Protein 3AKB (pdb70)

Sequence (166 aa):
EYERRIAARFTTFDQDGNGHIDRSDFSSGAAKAMLAEFGVAARSDRGQALYGGAEALWQGLAGIADRDGDQRITREEFVTGAVKRLRDKPDRFAEMARPFLHAALGVADTDGDGAVTVADTARALTAFGVPEDLARQAAAALDTDGDGKVGETEIVPAFARYFTVPA

InterPro domains:
  IPR002048 EF-hand domain [PF13833] (14-35)
  IPR002048 EF-hand domain [PS50222] (5-40)
  IPR002048 EF-hand domain [PS50222] (133-168)
  IPR002048 EF-hand domain [SM00054] (9-37)
  IPR002048 EF-hand domain [SM00054] (60-88)
  IPR002048 EF-hand domain [SM00054] (103-131)
  IPR002048 EF-hand domain [SM00054] (137-165)
  IPR011992 EF-hand domain pair [SSF47473] (2-167)
  IPR018247 EF-Hand 1, calcium-binding site [PS00018] (18-30)
  IPR018247 EF-Hand 1, calcium-binding site [PS00018] (69-81)
  IPR018247 EF-Hand 1, calcium-binding site [PS00018] (146-158)

Foldseek 3Di:
DLVVLLVVVVCLQQQVPPFKHALVSLVQLLVLLCVLLVNDCPDPLNVLLNVLSSLLLVLQCVFQVPVPPRIGGSCSCVVTVQVVLLVPLLVSLVSNLSNVQSSQCSQPNVRPSWHFLVSQLSSVVSSPDPNVVSSVVSCVLPVVPPRTHHSVSPSVVSSVSSNSDD

Nearest PDB structures (foldseek):
  3akb-assembly1_A  TM=1.006E+00  e=7.508E-26  Streptomyces coelicolor A3(2)
  3aka-assembly1_A  TM=1.005E+00  e=2.730E-23  Streptomyces coelicolor A3(2)
  7pjd-assembly6_F  TM=7.885E-01  e=2.203E-07  Bombyx mori
  7pjd-assembly3_C  TM=7.561E-01  e=1.632E-07  Bombyx mori
  2scp-assembly1_B  TM=7.792E-01  e=8.043E-06  Hediste diversicolor

Solvent-accessible surface area: 8817 Å² total; per-residue (Å²): 143,77,125,185,79,8,38,45,30,2,86,52,9,6,60,88,59,81,23,46,0,28,142,63,2,17,39,36,10,0,138,40,1,6,78,70,25,70,16,63,49,227,41,134,109,0,106,54,0,56,42,4,1,66,35,5,7,88,3,0,12,57,12,1,19,146,107,52,57,129,112,0,57,115,118,28,0,64,100,22,0,4,121,92,2,68,93,69,35,103,162,3,2,88,95,0,82,70,17,17,114,10,9,28,27,1,3,15,92,109,65,98,72,35,6,67,39,71,19,11,11,83,11,36,48,19,38,61,40,91,114,82,98,0,121,103,40,0,57,77,30,22,98,100,62,77,35,110,2,29,40,121,20,21,6,61,18,29,7,149,82,8,39,2,68,112

Radius of gyration: 15.24 Å; Cα contacts (8 Å, |Δi|>4): 229; chains: 1; bounding box: 33×45×36 Å

Structure (mmCIF, N/CA/C/O backbone):
data_3AKB
#
_entry.id   3AKB
#
_cell.length_a   33.144
_cell.length_b   51.137
_cell.length_c   87.260
_cell.angle_alpha   90.00
_cell.angle_beta   90.00
_cell.angle_gamma   90.00
#
_symmetry.space_group_name_H-M   'P 21 21 21'
#
loop_
_entity.id
_entity.type
_entity.pdbx_description
1 polymer 'Putative calcium binding protein'
2 non-polymer 'CALCIUM ION'
3 water water
#
loop_
_atom_site.group_PDB
_atom_site.id
_atom_site.type_symbol
_atom_site.label_atom_id
_atom_site.label_alt_id
_atom_site.label_comp_id
_atom_site.label_asym_id
_atom_site.label_entity_id
_atom_site.label_seq_id
_atom_site.pdbx_PDB_ins_code
_atom_site.Cartn_x
_atom_site.Cartn_y
_atom_site.Cartn_z
_atom_site.occupancy
_atom_site.B_iso_or_equiv
_atom_site.auth_seq_id
_atom_site.auth_comp_id
_atom_site.auth_asym_id
_atom_site.auth_atom_id
_atom_site.pdbx_PDB_model_num
ATOM 1 N N . GLU A 1 1 ? 27.702 0.065 -0.329 1.00 23.26 5 GLU A N 1
ATOM 2 C CA . GLU A 1 1 ? 27.183 -1.322 -0.130 1.00 22.44 5 GLU A CA 1
ATOM 3 C C . GLU A 1 1 ? 25.668 -1.367 -0.099 1.00 21.67 5 GLU A C 1
ATOM 4 O O . GLU A 1 1 ? 24.993 -0.840 0.804 1.00 20.40 5 GLU A O 1
ATOM 10 N N . TYR A 1 2 ? 25.153 -2.018 -1.124 1.00 20.59 6 TYR A N 1
ATOM 11 C CA . TYR A 1 2 ? 23.739 -2.208 -1.288 1.00 20.16 6 TYR A CA 1
ATOM 12 C C . TYR A 1 2 ? 23.196 -3.097 -0.178 1.00 20.62 6 TYR A C 1
ATOM 13 O O . TYR A 1 2 ? 22.156 -2.804 0.416 1.00 20.30 6 TYR A O 1
ATOM 22 N N . GLU A 1 3 ? 23.906 -4.183 0.099 1.00 20.56 7 GLU A N 1
ATOM 23 C CA . GLU A 1 3 ? 23.504 -5.103 1.149 1.00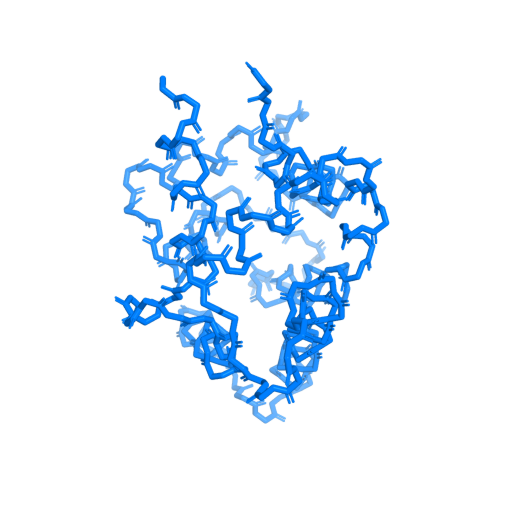 21.01 7 GLU A CA 1
ATOM 24 C C . GLU A 1 3 ? 23.477 -4.433 2.516 1.00 20.43 7 GLU A C 1
ATOM 25 O O . GLU A 1 3 ? 22.554 -4.662 3.291 1.00 19.80 7 GLU A O 1
ATOM 31 N N . ARG A 1 4 ? 24.451 -3.572 2.807 1.00 19.90 8 ARG A N 1
ATOM 32 C CA . ARG A 1 4 ? 24.451 -2.867 4.097 1.00 19.06 8 ARG A CA 1
ATOM 33 C C . ARG A 1 4 ? 23.314 -1.870 4.197 1.00 18.00 8 ARG A C 1
ATOM 34 O O . ARG A 1 4 ? 22.777 -1.664 5.296 1.00 17.49 8 ARG A O 1
ATOM 42 N N . ARG A 1 5 ? 22.967 -1.232 3.078 1.00 16.70 9 ARG A N 1
ATOM 43 C CA . ARG A 1 5 ? 21.776 -0.382 3.020 1.00 16.37 9 ARG A CA 1
ATOM 44 C C . ARG A 1 5 ? 20.549 -1.191 3.459 1.00 15.55 9 ARG A C 1
ATOM 45 O O . ARG A 1 5 ? 19.793 -0.744 4.310 1.00 14.41 9 ARG A O 1
ATOM 53 N N . ILE A 1 6 ? 20.364 -2.386 2.898 1.00 15.30 10 ILE A N 1
ATOM 54 C CA . ILE A 1 6 ? 19.243 -3.265 3.291 1.00 15.39 10 ILE A CA 1
ATOM 55 C C . ILE A 1 6 ? 19.259 -3.569 4.787 1.00 14.99 10 ILE A C 1
ATOM 56 O O . ILE A 1 6 ? 18.229 -3.433 5.478 1.00 14.21 10 ILE A O 1
ATOM 61 N N . ALA A 1 7 ? 20.421 -3.959 5.291 1.00 14.79 11 ALA A N 1
ATOM 62 C CA . ALA A 1 7 ? 20.587 -4.303 6.711 1.00 14.40 11 ALA A CA 1
ATOM 63 C C . ALA A 1 7 ? 20.194 -3.144 7.640 1.00 14.68 11 ALA A C 1
ATOM 64 O O . ALA A 1 7 ? 19.607 -3.363 8.709 1.00 15.34 11 ALA A O 1
ATOM 66 N N . ALA A 1 8 ? 20.512 -1.915 7.238 1.00 13.76 12 ALA A N 1
ATOM 67 C CA . ALA A 1 8 ? 20.131 -0.732 7.985 1.00 14.16 12 ALA A CA 1
ATOM 68 C C . ALA A 1 8 ? 18.608 -0.586 8.105 1.00 13.20 12 ALA A C 1
ATOM 69 O O . ALA A 1 8 ? 18.096 -0.224 9.167 1.00 13.27 12 ALA A O 1
ATOM 71 N N . ARG A 1 9 ? 17.888 -0.844 7.015 1.00 12.32 13 ARG A N 1
ATOM 72 C CA . ARG A 1 9 ? 16.429 -0.762 7.031 1.00 11.42 13 ARG A CA 1
ATOM 73 C C . ARG A 1 9 ? 15.841 -1.860 7.908 1.00 11.38 13 ARG A C 1
ATOM 74 O O . ARG A 1 9 ? 14.912 -1.617 8.679 1.00 11.40 13 ARG A O 1
ATOM 82 N N . PHE A 1 10 ? 16.396 -3.059 7.807 1.00 11.48 14 PHE A N 1
ATOM 83 C CA . PHE A 1 10 ? 15.969 -4.150 8.673 1.00 11.24 14 PHE A CA 1
ATOM 84 C C . PHE A 1 10 ? 16.145 -3.815 10.150 1.00 11.66 14 PHE A C 1
ATOM 85 O O . PHE A 1 10 ? 15.244 -4.060 10.955 1.00 12.04 14 PHE A O 1
ATOM 93 N N . THR A 1 11 ? 17.317 -3.304 10.508 1.00 12.05 15 THR A N 1
ATOM 94 C CA . THR A 1 11 ? 17.633 -2.922 11.878 1.00 12.88 15 THR A CA 1
ATOM 95 C C . THR A 1 11 ? 16.649 -1.884 12.429 1.00 12.37 15 THR A C 1
ATOM 96 O O . THR A 1 11 ? 16.280 -1.942 13.610 1.00 12.45 15 THR A O 1
ATOM 100 N N . THR A 1 12 ? 16.217 -0.949 11.585 1.00 11.99 16 THR A N 1
ATOM 101 C CA . THR A 1 12 ? 15.282 0.081 12.008 1.00 12.02 16 THR A CA 1
ATOM 102 C C . THR A 1 12 ? 13.978 -0.584 12.457 1.00 10.91 16 THR A C 1
ATOM 103 O O . THR A 1 12 ? 13.377 -0.174 13.451 1.00 11.97 16 THR A O 1
ATOM 107 N N . PHE A 1 13 ? 13.550 -1.633 11.764 1.00 10.86 17 PHE A N 1
ATOM 108 C CA . PHE A 1 13 ? 12.314 -2.335 12.148 1.00 9.09 17 PHE A CA 1
ATOM 109 C C . PHE A 1 13 ? 12.539 -3.310 13.313 1.00 8.64 17 PHE A C 1
ATOM 110 O O . PHE A 1 13 ? 11.675 -3.481 14.177 1.00 8.96 17 PHE A O 1
ATOM 118 N N . ASP A 1 14 ? 13.715 -3.939 13.318 1.00 9.24 18 ASP A N 1
ATOM 119 C CA . ASP A 1 14 ? 14.070 -4.919 14.357 1.00 9.28 18 ASP A CA 1
ATOM 120 C C . ASP A 1 14 ? 14.588 -4.189 15.583 1.00 10.22 18 ASP A C 1
ATOM 121 O O . ASP A 1 14 ? 15.765 -4.288 15.955 1.00 10.35 18 ASP A O 1
ATOM 126 N N . GLN A 1 15 ? 13.658 -3.499 16.248 1.00 9.50 19 GLN A N 1
ATOM 127 C CA . GLN A 1 15 ? 13.970 -2.621 17.361 1.00 11.53 19 GLN A CA 1
ATOM 128 C C . GLN A 1 15 ? 14.672 -3.310 18.522 1.00 11.81 19 GLN A C 1
ATOM 129 O O . GLN A 1 15 ? 15.538 -2.695 19.154 1.00 14.33 19 GLN A O 1
ATOM 135 N N . ASP A 1 16 ? 14.331 -4.581 18.797 1.00 11.83 20 ASP A N 1
ATOM 136 C CA . ASP A 1 16 ? 14.976 -5.305 19.897 1.00 11.39 20 ASP A CA 1
ATOM 137 C C . ASP A 1 16 ? 16.228 -6.098 19.478 1.00 12.37 20 ASP A C 1
ATOM 138 O O . ASP A 1 16 ? 16.903 -6.728 20.314 1.00 12.78 20 ASP A O 1
ATOM 143 N N . GLY A 1 17 ? 16.553 -6.033 18.196 1.00 12.25 21 GLY A N 1
ATOM 144 C CA . GLY A 1 17 ? 17.809 -6.568 17.669 1.00 12.29 21 GLY A CA 1
ATOM 145 C C . GLY A 1 17 ? 17.928 -8.070 17.567 1.00 13.20 21 GLY A C 1
ATOM 146 O O . GLY A 1 17 ? 19.033 -8.591 17.354 1.00 13.56 21 GLY A O 1
ATOM 147 N N . ASN A 1 18 ? 16.813 -8.787 17.713 1.00 12.48 22 ASN A N 1
ATOM 148 C CA . ASN A 1 18 ? 16.897 -10.243 17.839 1.00 12.67 22 ASN A CA 1
ATOM 149 C C . ASN A 1 18 ? 16.805 -11.020 16.505 1.00 12.82 22 ASN A C 1
ATOM 150 O O . ASN A 1 18 ? 16.701 -12.257 16.484 1.00 12.87 22 ASN A O 1
ATOM 155 N N . GLY A 1 19 ? 16.862 -10.293 15.393 1.00 11.85 23 GLY A N 1
ATOM 156 C CA . GLY A 1 19 ? 16.980 -10.911 14.065 1.00 11.21 23 GLY A CA 1
ATOM 157 C C . GLY A 1 19 ? 15.703 -11.216 13.322 1.00 10.80 23 GLY A C 1
ATOM 158 O O . GLY A 1 19 ? 15.719 -11.704 12.185 1.00 13.07 23 GLY A O 1
ATOM 159 N N . HIS A 1 20 ? 14.563 -10.933 13.959 1.00 10.55 24 HIS A N 1
ATOM 160 C CA . HIS A 1 20 ? 13.307 -11.028 13.252 1.00 10.42 24 HIS A CA 1
ATOM 161 C C . HIS A 1 20 ? 12.397 -9.921 13.738 1.00 10.12 24 HIS A C 1
ATOM 162 O O . HIS A 1 20 ? 12.534 -9.472 14.869 1.00 9.96 24 HIS A O 1
ATOM 169 N N . ILE A 1 21 ? 11.487 -9.490 12.876 1.00 9.80 25 ILE A N 1
ATOM 170 C CA . ILE A 1 21 ? 10.558 -8.405 13.202 1.00 10.32 25 ILE A CA 1
ATOM 171 C C . ILE A 1 21 ? 9.243 -9.023 13.685 1.00 10.30 25 ILE A C 1
ATOM 172 O O . ILE A 1 21 ? 8.669 -9.874 12.980 1.00 10.33 25 ILE A O 1
ATOM 177 N N . ASP A 1 22 ? 8.810 -8.599 14.880 1.00 10.24 26 ASP A N 1
ATOM 178 C CA . ASP A 1 22 ? 7.555 -9.004 15.549 1.00 9.97 26 ASP A CA 1
ATOM 179 C C . ASP A 1 22 ? 6.685 -7.778 15.787 1.00 9.96 26 ASP A C 1
ATOM 180 O O . ASP A 1 22 ? 7.167 -6.643 15.789 1.00 8.83 26 ASP A O 1
ATOM 185 N N . ARG A 1 23 ? 5.409 -8.019 16.098 1.00 9.03 27 ARG A N 1
ATOM 186 C CA . ARG A 1 23 ? 4.557 -6.920 16.538 1.00 9.86 27 ARG A CA 1
ATOM 187 C C . ARG A 1 23 ? 5.207 -6.238 17.740 1.00 9.33 27 ARG A C 1
ATOM 188 O O . ARG A 1 23 ? 5.112 -5.036 17.877 1.00 8.99 27 ARG A O 1
ATOM 196 N N . SER A 1 24 ? 5.874 -7.013 18.591 1.00 9.01 28 SER A N 1
ATOM 197 C CA . SER A 1 24 ? 6.465 -6.469 19.820 1.00 9.22 28 SER A CA 1
ATOM 198 C C . SER A 1 24 ? 7.592 -5.472 19.537 1.00 8.36 28 SER A C 1
ATOM 199 O O . SER A 1 24 ? 7.857 -4.577 20.347 1.00 8.75 28 SER A O 1
ATOM 202 N N . ASP A 1 25 ? 8.251 -5.581 18.389 1.00 7.91 29 ASP A N 1
ATOM 203 C CA . ASP A 1 25 ? 9.264 -4.571 18.032 1.00 8.67 29 ASP A CA 1
ATOM 204 C C . ASP A 1 25 ? 8.603 -3.211 17.904 1.00 9.29 29 ASP A C 1
ATOM 205 O O . ASP A 1 25 ? 9.144 -2.186 18.367 1.00 10.36 29 ASP A O 1
ATOM 210 N N . PHE A 1 26 ? 7.427 -3.211 17.274 1.00 9.80 30 PHE A N 1
ATOM 211 C CA . PHE A 1 26 ? 6.643 -1.982 17.029 1.00 10.63 30 PHE A CA 1
ATOM 212 C C . PHE A 1 26 ? 6.009 -1.439 18.306 1.00 11.25 30 PHE A C 1
ATOM 213 O O . PHE A 1 26 ? 6.074 -0.233 18.556 1.00 11.47 30 PHE A O 1
ATOM 221 N N . SER A 1 27 ? 5.398 -2.310 19.112 1.00 11.04 31 SER A N 1
ATOM 222 C CA A SER A 1 27 ? 4.833 -1.846 20.369 0.50 10.81 31 SER A CA 1
ATOM 223 C CA B SER A 1 27 ? 4.856 -1.927 20.420 0.50 10.88 31 SER A CA 1
ATOM 224 C C . SER A 1 27 ? 5.929 -1.356 21.309 1.00 10.38 31 SER A C 1
ATOM 225 O O . SER A 1 27 ? 5.700 -0.416 22.042 1.00 9.74 31 SER A O 1
ATOM 230 N N . GLY A 1 28 ? 7.110 -1.976 21.261 1.00 9.84 32 GLY A N 1
ATOM 231 C CA . GLY A 1 28 ? 8.230 -1.548 22.100 1.00 10.92 32 GLY A CA 1
ATOM 232 C C . GLY A 1 28 ? 8.719 -0.152 21.703 1.00 10.54 32 GLY A C 1
ATOM 233 O O . GLY A 1 28 ? 9.110 0.656 22.576 1.00 12.17 32 GLY A O 1
ATOM 234 N N . ALA A 1 29 ? 8.691 0.125 20.395 1.00 11.01 33 ALA A N 1
ATOM 235 C CA . ALA A 1 29 ? 9.036 1.432 19.845 1.00 10.67 33 ALA A CA 1
ATOM 236 C C . ALA A 1 29 ? 8.031 2.474 20.339 1.00 10.25 33 ALA A C 1
ATOM 237 O O . ALA A 1 29 ? 8.417 3.565 20.764 1.00 10.03 33 ALA A O 1
ATOM 239 N N . ALA A 1 30 ? 6.742 2.153 20.269 1.00 9.75 34 ALA A N 1
ATOM 240 C CA . ALA A 1 30 ? 5.725 3.048 20.759 1.00 9.47 34 ALA A CA 1
ATOM 241 C C . ALA A 1 30 ? 5.927 3.301 22.253 1.00 9.07 34 ALA A C 1
ATOM 242 O O . ALA A 1 30 ? 5.865 4.453 22.704 1.00 8.00 34 ALA A O 1
ATOM 244 N N . LYS A 1 31 ? 6.210 2.244 23.022 1.00 8.88 35 LYS A N 1
ATOM 245 C CA . LYS A 1 31 ? 6.416 2.387 24.469 1.00 10.22 35 LYS A CA 1
ATOM 246 C C . LYS A 1 31 ? 7.582 3.361 24.736 1.00 9.63 35 LYS A C 1
ATOM 247 O O . LYS A 1 31 ? 7.496 4.256 25.581 1.00 10.55 35 LYS A O 1
ATOM 253 N N . ALA A 1 32 ? 8.665 3.203 23.985 1.00 10.00 36 ALA A N 1
ATOM 254 C CA . ALA A 1 32 ? 9.872 3.992 24.250 1.00 9.38 36 ALA A CA 1
ATOM 255 C C . ALA A 1 32 ? 9.634 5.454 23.887 1.00 9.04 36 ALA A C 1
ATOM 256 O O . ALA A 1 32 ? 10.108 6.361 24.584 1.00 10.98 36 ALA A O 1
ATOM 258 N N . MET A 1 33 ? 8.882 5.699 22.816 1.00 8.38 37 MET A N 1
ATOM 259 C CA . MET A 1 33 ? 8.618 7.087 22.443 1.00 7.79 37 MET A CA 1
ATOM 260 C C . MET A 1 33 ? 7.708 7.763 23.472 1.00 8.69 37 MET A C 1
ATOM 261 O O . MET A 1 33 ? 7.922 8.914 23.834 1.00 9.62 37 MET A O 1
ATOM 266 N N . LEU A 1 34 ? 6.680 7.048 23.925 1.00 8.62 38 LEU A N 1
ATOM 267 C CA . LEU A 1 34 ? 5.816 7.580 24.968 1.00 8.97 38 LEU A CA 1
ATOM 268 C C . LEU A 1 34 ? 6.581 7.895 26.246 1.00 9.69 38 LEU A C 1
ATOM 269 O O . LEU A 1 34 ? 6.308 8.927 26.905 1.00 10.45 38 LEU A O 1
ATOM 274 N N . ALA A 1 35 ? 7.507 7.012 26.621 1.00 9.94 39 ALA A N 1
ATOM 275 C CA . ALA A 1 35 ? 8.330 7.233 27.800 1.00 10.91 39 ALA A CA 1
ATOM 276 C C . ALA A 1 35 ? 9.224 8.467 27.650 1.00 10.28 39 ALA A C 1
ATOM 277 O O . ALA A 1 35 ? 9.346 9.274 28.602 1.00 11.58 39 ALA A O 1
ATOM 279 N N . GLU A 1 36 ? 9.795 8.655 26.453 1.00 10.54 40 GLU A N 1
ATOM 280 C CA . GLU A 1 36 ? 10.665 9.802 26.184 1.00 10.26 40 GLU A CA 1
ATOM 281 C C . GLU A 1 36 ? 9.928 11.134 26.400 1.00 10.44 40 GLU A C 1
ATOM 282 O O . GLU A 1 36 ? 10.513 12.101 26.935 1.00 11.15 40 GLU A O 1
ATOM 288 N N . PHE A 1 37 ? 8.674 11.188 25.960 1.00 9.72 41 PHE A N 1
ATOM 289 C CA . PHE A 1 37 ? 7.857 12.405 26.045 1.00 9.27 41 PHE A CA 1
ATOM 290 C C . PHE A 1 37 ? 6.938 12.470 27.277 1.00 9.98 41 PHE A C 1
ATOM 291 O O . PHE A 1 37 ? 6.220 13.448 27.463 1.00 11.46 41 PHE A O 1
ATOM 299 N N . GLY A 1 38 ? 6.961 11.437 28.109 1.00 9.73 42 GLY A N 1
ATOM 300 C CA . GLY A 1 38 ? 6.108 11.443 29.309 1.00 10.21 42 GLY A CA 1
ATOM 301 C C . GLY A 1 38 ? 4.625 11.437 29.017 1.00 10.98 42 GLY A C 1
ATOM 302 O O . GLY A 1 38 ? 3.809 11.993 29.801 1.00 12.35 42 GLY A O 1
ATOM 303 N N . VAL A 1 39 ? 4.266 10.788 27.917 1.00 9.80 43 VAL A N 1
ATOM 304 C CA . VAL A 1 39 ? 2.872 10.655 27.494 1.00 9.65 43 VAL A CA 1
ATOM 305 C C . VAL A 1 39 ? 2.368 9.280 27.926 1.00 9.78 43 VAL A C 1
ATOM 306 O O . VAL A 1 39 ? 3.003 8.267 27.640 1.00 10.64 43 VAL A O 1
ATOM 310 N N . ALA A 1 40 ? 1.258 9.259 28.658 1.00 9.64 44 ALA A N 1
ATOM 311 C CA . ALA A 1 40 ? 0.739 8.002 29.216 1.00 9.37 44 ALA A CA 1
ATOM 312 C C . ALA A 1 40 ? 0.197 7.057 28.159 1.00 9.11 44 ALA A C 1
ATOM 313 O O . ALA A 1 40 ? -0.477 7.472 27.214 1.00 9.77 44 ALA A O 1
ATOM 315 N N . ALA A 1 41 ? 0.455 5.765 28.355 1.00 10.10 45 ALA A N 1
ATOM 316 C CA . ALA A 1 41 ? -0.049 4.762 27.446 1.00 9.52 45 ALA A CA 1
ATOM 317 C C . ALA A 1 41 ? -1.568 4.836 27.289 1.00 8.97 45 ALA A C 1
ATOM 318 O O . ALA A 1 41 ? -2.067 4.656 26.200 1.00 10.52 45 ALA A O 1
ATOM 320 N N . ARG A 1 42 ? -2.267 5.100 28.403 1.00 9.25 46 ARG A N 1
ATOM 321 C CA . ARG A 1 42 ? -3.716 5.087 28.439 1.00 9.97 46 ARG A CA 1
ATOM 322 C C . ARG A 1 42 ? -4.356 6.379 27.947 1.00 10.62 46 ARG A C 1
ATOM 323 O O . ARG A 1 42 ? -5.569 6.411 27.779 1.00 11.89 46 ARG A O 1
ATOM 331 N N . SER A 1 43 ? -3.544 7.409 27.688 1.00 10.08 47 SER A N 1
ATOM 332 C CA . SER A 1 43 ? -4.056 8.697 27.189 1.00 10.03 47 SER A CA 1
ATOM 333 C C . SER A 1 43 ? -4.557 8.581 25.750 1.00 9.95 47 SER A C 1
ATOM 334 O O . SER A 1 43 ? -4.281 7.617 25.039 1.00 9.66 47 SER A O 1
ATOM 337 N N . ASP A 1 44 ? -5.299 9.574 25.283 1.00 9.62 48 ASP A N 1
ATOM 338 C CA . ASP A 1 44 ? -5.734 9.556 23.891 1.00 10.57 48 ASP A CA 1
ATOM 339 C C . ASP A 1 44 ? -4.540 9.429 22.942 1.00 9.45 48 ASP A C 1
ATOM 340 O O . ASP A 1 44 ? -4.557 8.619 22.015 1.00 9.14 48 ASP A O 1
ATOM 345 N N . ARG A 1 45 ? -3.496 10.229 23.180 1.00 9.83 49 ARG A N 1
ATOM 346 C CA . ARG A 1 45 ? -2.338 10.203 22.261 1.00 8.59 49 ARG A CA 1
ATOM 347 C C . ARG A 1 45 ? -1.573 8.895 22.361 1.00 8.44 49 ARG A C 1
ATOM 348 O O . ARG A 1 45 ? -1.024 8.409 21.361 1.00 7.29 49 ARG A O 1
ATOM 356 N N . GLY A 1 46 ? -1.534 8.313 23.563 1.00 7.23 50 GLY A N 1
ATOM 357 C CA . GLY A 1 46 ? -0.852 7.011 23.768 1.00 7.01 50 GLY A CA 1
ATOM 358 C C . GLY A 1 46 ? -1.572 5.904 23.018 1.00 8.30 50 GLY A C 1
ATOM 359 O O . GLY A 1 46 ? -0.954 5.112 22.283 1.00 8.12 50 GLY A O 1
ATOM 360 N N . GLN A 1 47 ? -2.890 5.874 23.151 1.00 8.28 51 GLN A N 1
ATOM 361 C CA . GLN A 1 47 ? -3.692 4.878 22.436 1.00 8.34 51 GLN A CA 1
ATOM 362 C C . GLN A 1 47 ? -3.565 5.036 20.927 1.00 8.19 51 GLN A C 1
ATOM 363 O O . GLN A 1 47 ? -3.483 4.027 20.201 1.00 9.06 51 GLN A O 1
ATOM 369 N N . ALA A 1 48 ? -3.500 6.289 20.444 1.00 7.04 52 ALA A N 1
ATOM 370 C CA . ALA A 1 48 ? -3.375 6.510 19.012 1.00 7.37 52 ALA A CA 1
ATOM 371 C C . ALA A 1 48 ? -2.006 6.044 18.523 1.00 7.16 52 ALA A C 1
ATOM 372 O O . ALA A 1 48 ? -1.909 5.551 17.412 1.00 7.70 52 ALA A O 1
ATOM 374 N N . LEU A 1 49 ? -0.957 6.205 19.335 1.00 6.62 53 LEU A N 1
ATOM 375 C CA . LEU A 1 49 ? 0.368 5.745 18.924 1.00 7.73 53 LEU A CA 1
ATOM 376 C C . LEU A 1 49 ? 0.453 4.220 18.841 1.00 7.43 53 LEU A C 1
ATOM 377 O O . LEU A 1 49 ? 0.957 3.682 17.865 1.00 7.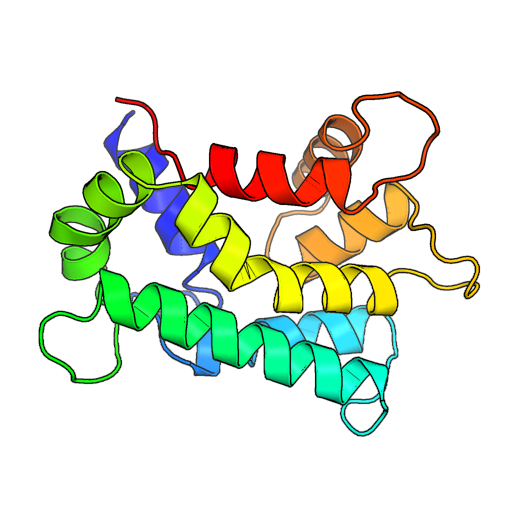03 53 LEU A O 1
ATOM 382 N N . TYR A 1 50 ? -0.062 3.527 19.849 1.00 7.37 54 TYR A N 1
ATOM 383 C CA . TYR A 1 50 ? -0.094 2.053 19.778 1.00 7.28 54 TYR A CA 1
ATOM 384 C C . TYR A 1 50 ? -0.931 1.584 18.609 1.00 8.07 54 TYR A C 1
ATOM 385 O O . TYR A 1 50 ? -0.531 0.663 17.905 1.00 8.76 54 TYR A O 1
ATOM 394 N N . GLY A 1 51 ? -2.090 2.192 18.387 1.00 8.38 55 GLY A N 1
ATOM 395 C CA . GLY A 1 51 ? -2.918 1.813 17.248 1.00 8.50 55 GLY A CA 1
ATOM 396 C C . GLY A 1 51 ? -2.192 1.993 15.923 1.00 8.66 55 GLY A C 1
ATOM 397 O O . GLY A 1 51 ? -2.247 1.126 15.033 1.00 10.19 55 GLY A O 1
ATOM 398 N N . GLY A 1 52 ? -1.506 3.122 15.775 1.00 8.16 56 GLY A N 1
ATOM 399 C CA . GLY A 1 52 ? -0.776 3.358 14.527 1.00 7.88 56 GLY A CA 1
ATOM 400 C C . GLY A 1 52 ? 0.386 2.405 14.344 1.00 8.04 56 GLY A C 1
ATOM 401 O O . GLY A 1 52 ? 0.650 1.944 13.240 1.00 7.75 56 GLY A O 1
ATOM 402 N N . ALA A 1 53 ? 1.071 2.088 15.445 1.00 8.14 57 ALA A N 1
ATOM 403 C CA . ALA A 1 53 ? 2.200 1.166 15.392 1.00 7.17 57 ALA A CA 1
ATOM 404 C C . ALA A 1 53 ? 1.723 -0.223 14.997 1.00 7.53 57 ALA A C 1
ATOM 405 O O . ALA A 1 53 ? 2.376 -0.890 14.187 1.00 7.92 57 ALA A O 1
ATOM 407 N N . GLU A 1 54 ? 0.571 -0.641 15.527 1.00 8.12 58 GLU A N 1
ATOM 408 C CA . GLU A 1 54 ? 0.013 -1.963 15.168 1.00 9.02 58 GLU A CA 1
ATOM 409 C C . GLU A 1 54 ? -0.353 -2.006 13.676 1.00 8.95 58 GLU A C 1
ATOM 410 O O . GLU A 1 54 ? -0.124 -3.029 12.987 1.00 8.71 58 GLU A O 1
ATOM 416 N N . ALA A 1 55 ? -0.928 -0.910 13.184 1.00 8.03 59 ALA A N 1
ATOM 417 C CA . ALA A 1 55 ? -1.303 -0.845 11.775 1.00 7.79 59 ALA A CA 1
ATOM 418 C C . ALA A 1 55 ? -0.067 -0.909 10.867 1.00 8.96 59 ALA A C 1
ATOM 419 O O . ALA A 1 55 ? -0.111 -1.526 9.804 1.00 10.74 59 ALA A O 1
ATOM 421 N N . LEU A 1 56 ? 1.023 -0.286 11.298 1.00 9.15 60 LEU A N 1
ATOM 422 C CA . LEU A 1 56 ? 2.254 -0.325 10.501 1.00 8.93 60 LEU A CA 1
ATOM 423 C C . LEU A 1 56 ? 2.811 -1.744 10.489 1.00 8.95 60 LEU A C 1
ATOM 424 O O . LEU A 1 56 ? 3.260 -2.211 9.451 1.00 9.61 60 LEU A O 1
ATOM 429 N N . TRP A 1 57 ? 2.817 -2.404 11.647 1.00 8.12 61 TRP A N 1
ATOM 430 C CA . TRP A 1 57 ? 3.187 -3.795 11.705 1.00 8.59 61 TRP A CA 1
ATOM 431 C C . TRP A 1 57 ? 2.380 -4.621 10.702 1.00 8.96 61 TRP A C 1
ATOM 432 O O . TRP A 1 57 ? 2.965 -5.403 9.955 1.00 8.74 61 TRP A O 1
ATOM 443 N N . GLN A 1 58 ? 1.055 -4.465 10.696 1.00 9.81 62 GLN A N 1
ATOM 444 C CA . GLN A 1 58 ? 0.227 -5.246 9.759 1.00 10.56 62 GLN A CA 1
ATOM 445 C C . GLN A 1 58 ? 0.583 -4.921 8.320 1.00 11.47 62 GLN A C 1
ATOM 446 O O . GLN A 1 58 ? 0.577 -5.810 7.470 1.00 12.14 62 GLN A O 1
ATOM 452 N N . GLY A 1 59 ? 0.921 -3.666 8.055 1.00 10.98 63 GLY A N 1
ATOM 453 C CA . GLY A 1 59 ? 1.315 -3.277 6.694 1.00 12.47 63 GLY A CA 1
ATOM 454 C C . GLY A 1 59 ? 2.598 -3.974 6.291 1.00 12.61 63 GLY A C 1
ATOM 455 O O . GLY A 1 59 ? 2.734 -4.455 5.164 1.00 14.51 63 GLY A O 1
ATOM 456 N N . LEU A 1 60 ? 3.562 -4.026 7.206 1.00 12.17 64 LEU A N 1
ATOM 457 C CA . LEU A 1 60 ? 4.825 -4.670 6.863 1.00 12.30 64 LEU A CA 1
ATOM 458 C C . LEU A 1 60 ? 4.674 -6.181 6.762 1.00 12.06 64 LEU A C 1
ATOM 459 O O . LEU A 1 60 ? 5.207 -6.804 5.825 1.00 12.35 64 LEU A O 1
ATOM 464 N N . ALA A 1 61 ? 3.980 -6.770 7.733 1.00 11.82 65 ALA A N 1
ATOM 465 C CA . ALA A 1 61 ? 3.724 -8.208 7.730 1.00 11.90 65 ALA A CA 1
ATOM 466 C C . ALA A 1 61 ? 3.004 -8.615 6.440 1.00 13.17 65 ALA A C 1
ATOM 467 O O . ALA A 1 61 ? 3.321 -9.666 5.863 1.00 13.41 65 ALA A O 1
ATOM 469 N N . GLY A 1 62 ? 2.060 -7.785 5.977 1.00 14.12 66 GLY A N 1
ATOM 470 C CA . GLY A 1 62 ? 1.314 -8.077 4.731 1.00 15.51 66 GLY A CA 1
ATOM 471 C C . GLY A 1 62 ? 2.219 -8.196 3.516 1.00 16.48 66 GLY A C 1
ATOM 472 O O . GLY A 1 62 ? 1.976 -9.022 2.606 1.00 18.23 66 GLY A O 1
ATOM 473 N N . ILE A 1 63 ? 3.274 -7.392 3.496 1.00 16.22 67 ILE A N 1
ATOM 474 C CA . ILE A 1 63 ? 4.257 -7.401 2.411 1.00 16.47 67 ILE A CA 1
ATOM 475 C C . ILE A 1 63 ? 5.290 -8.524 2.557 1.00 16.15 67 ILE A C 1
ATOM 476 O O . ILE A 1 63 ? 5.625 -9.185 1.570 1.00 17.46 67 ILE A O 1
ATOM 481 N N . ALA A 1 64 ? 5.767 -8.748 3.780 1.00 14.67 68 ALA A N 1
ATOM 482 C CA . ALA A 1 64 ? 7.006 -9.510 4.033 1.00 14.80 68 ALA A CA 1
ATOM 483 C C . ALA A 1 64 ? 6.856 -10.869 4.714 1.00 14.35 68 ALA A C 1
ATOM 484 O O . ALA A 1 64 ? 7.730 -11.737 4.552 1.00 14.53 68 ALA A O 1
ATOM 486 N N . ASP A 1 65 ? 5.778 -11.062 5.466 1.00 14.00 69 ASP A N 1
ATOM 487 C CA . ASP A 1 65 ? 5.616 -12.289 6.246 1.00 14.33 69 ASP A CA 1
ATOM 488 C C . ASP A 1 65 ? 4.983 -13.362 5.377 1.00 16.05 69 ASP A C 1
ATOM 489 O O . ASP A 1 65 ? 3.792 -13.633 5.488 1.00 17.78 69 ASP A O 1
ATOM 494 N N . ARG A 1 66 ? 5.794 -14.000 4.546 1.00 17.16 70 ARG A N 1
ATOM 495 C CA . ARG A 1 66 ? 5.240 -14.880 3.516 1.00 19.15 70 ARG A CA 1
ATOM 496 C C . ARG A 1 66 ? 4.841 -16.288 3.993 1.00 19.41 70 ARG A C 1
ATOM 497 O O . ARG A 1 66 ? 4.054 -16.956 3.316 1.00 21.59 70 ARG A O 1
ATOM 505 N N . ASP A 1 67 ? 5.325 -16.711 5.163 1.00 18.85 71 ASP A N 1
ATOM 506 C CA . ASP A 1 67 ? 4.922 -17.999 5.736 1.00 18.13 71 ASP A CA 1
ATOM 507 C C . ASP A 1 67 ? 3.885 -17.873 6.868 1.00 18.18 71 ASP A C 1
ATOM 508 O O . ASP A 1 67 ? 3.499 -18.879 7.479 1.00 18.86 71 ASP A O 1
ATOM 513 N N . GLY A 1 68 ? 3.439 -16.644 7.119 1.00 17.14 72 GLY A N 1
ATOM 514 C CA . GLY A 1 68 ? 2.281 -16.387 7.992 1.00 16.36 72 GLY A CA 1
ATOM 515 C C . GLY A 1 68 ? 2.467 -16.586 9.487 1.00 15.93 72 GLY A C 1
ATOM 516 O O . GLY A 1 68 ? 1.492 -16.540 10.241 1.00 17.09 72 GLY A O 1
ATOM 517 N N . ASP A 1 69 ? 3.703 -16.788 9.931 1.00 14.44 73 ASP A N 1
ATOM 518 C CA . ASP A 1 69 ? 3.973 -17.077 11.327 1.00 13.69 73 ASP A CA 1
ATOM 519 C C . ASP A 1 69 ? 4.103 -15.813 12.174 1.00 12.94 73 ASP A C 1
ATOM 520 O O . ASP A 1 69 ? 4.407 -15.902 13.355 1.00 12.10 73 ASP A O 1
ATOM 525 N N . GLN A 1 70 ? 3.874 -14.643 11.563 1.00 12.01 74 GLN A N 1
ATOM 526 C CA . GLN A 1 70 ? 3.868 -13.363 12.299 1.00 11.18 74 GLN A CA 1
ATOM 527 C C . GLN A 1 70 ? 5.224 -13.017 12.942 1.00 11.49 74 GLN A C 1
ATOM 528 O O . GLN A 1 70 ? 5.310 -12.376 13.999 1.00 12.19 74 GLN A O 1
ATOM 534 N N . ARG A 1 71 ? 6.282 -13.498 12.286 1.00 11.19 75 ARG A N 1
ATOM 535 C CA . ARG A 1 71 ? 7.669 -13.089 12.486 1.00 13.02 75 ARG A CA 1
ATOM 536 C C . ARG A 1 71 ? 8.180 -12.810 11.072 1.00 12.48 75 ARG A C 1
ATOM 537 O O . ARG A 1 71 ? 7.906 -13.586 10.126 1.00 13.23 75 ARG A O 1
ATOM 545 N N . ILE A 1 72 ? 8.879 -11.697 10.893 1.00 11.64 76 ILE A N 1
ATOM 546 C CA . ILE A 1 72 ? 9.517 -11.428 9.602 1.00 12.25 76 ILE A CA 1
ATOM 547 C C . ILE A 1 72 ? 11.011 -11.639 9.777 1.00 11.01 76 ILE A C 1
ATOM 548 O O . ILE A 1 72 ? 11.674 -10.880 10.485 1.00 10.95 76 ILE A O 1
ATOM 553 N N . THR A 1 73 ? 11.540 -12.695 9.160 1.00 12.47 77 THR A N 1
ATOM 554 C CA . THR A 1 73 ? 12.962 -12.989 9.250 1.00 12.88 77 THR A CA 1
ATOM 555 C C . THR A 1 73 ? 13.788 -12.041 8.380 1.00 13.19 77 THR A C 1
ATOM 556 O O . THR A 1 73 ? 13.247 -11.396 7.468 1.00 12.59 77 THR A O 1
ATOM 560 N N . ARG A 1 74 ? 15.086 -11.959 8.690 1.00 15.16 78 ARG A N 1
ATOM 561 C CA . ARG A 1 74 ? 16.043 -11.282 7.825 1.00 16.89 78 ARG A CA 1
ATOM 562 C C . ARG A 1 74 ? 15.870 -11.739 6.379 1.00 17.70 78 ARG A C 1
ATOM 563 O O . ARG A 1 74 ? 15.761 -10.911 5.472 1.00 18.57 78 ARG A O 1
ATOM 571 N N . GLU A 1 75 ? 15.796 -13.056 6.167 1.00 18.29 79 GLU A N 1
ATOM 572 C CA . GLU A 1 75 ? 15.637 -13.618 4.823 1.00 19.15 79 GLU A CA 1
ATOM 573 C C . GLU A 1 75 ? 14.364 -13.145 4.121 1.00 18.69 79 GLU A C 1
ATOM 574 O O . GLU A 1 75 ? 14.410 -12.739 2.952 1.00 19.30 79 GLU A O 1
ATOM 580 N N . GLU A 1 76 ? 13.234 -13.172 4.833 1.00 18.03 80 GLU A N 1
ATOM 581 C CA . GLU A 1 76 ? 11.964 -12.669 4.312 1.00 17.42 80 GLU A CA 1
ATOM 582 C C . GLU A 1 76 ? 12.038 -11.189 3.914 1.00 17.84 80 GLU A C 1
ATOM 583 O O . GLU A 1 76 ? 11.459 -10.761 2.896 1.00 17.97 80 GLU A O 1
ATOM 589 N N . PHE A 1 77 ? 12.738 -10.414 4.728 1.00 18.11 81 PHE A N 1
ATOM 590 C CA . PHE A 1 77 ? 12.893 -8.991 4.453 1.00 18.64 81 PHE A CA 1
ATOM 591 C C . PHE A 1 77 ? 13.791 -8.745 3.246 1.00 19.91 81 PHE A C 1
ATOM 592 O O . PHE A 1 77 ? 13.423 -7.978 2.372 1.00 19.28 81 PHE A O 1
ATOM 600 N N . VAL A 1 78 ? 14.952 -9.403 3.212 1.00 20.88 82 VAL A N 1
ATOM 601 C CA . VAL A 1 78 ? 15.942 -9.228 2.137 1.00 22.84 82 VAL A CA 1
ATOM 602 C C . VAL A 1 78 ? 15.389 -9.758 0.812 1.00 23.52 82 VAL A C 1
ATOM 603 O O . VAL A 1 78 ? 15.349 -9.020 -0.175 1.00 24.75 82 VAL A O 1
ATOM 607 N N . THR A 1 79 ? 14.938 -11.016 0.799 1.00 24.27 83 THR A N 1
ATOM 608 C CA . THR A 1 79 ? 14.476 -11.688 -0.445 1.00 24.85 83 THR A CA 1
ATOM 609 C C . THR A 1 79 ? 13.085 -11.249 -0.937 1.00 24.98 83 THR A C 1
ATOM 610 O O . THR A 1 79 ? 12.748 -11.423 -2.116 1.00 26.51 83 THR A O 1
ATOM 614 N N . GLY A 1 80 ? 12.278 -10.692 -0.041 1.00 24.95 84 GLY A N 1
ATOM 615 C CA . GLY A 1 80 ? 10.899 -10.334 -0.372 1.00 24.12 84 GLY A CA 1
ATOM 616 C C . GLY A 1 80 ? 10.609 -8.848 -0.266 1.00 23.71 84 GLY A C 1
ATOM 617 O O . GLY A 1 80 ? 10.296 -8.196 -1.272 1.00 24.29 84 GLY A O 1
ATOM 6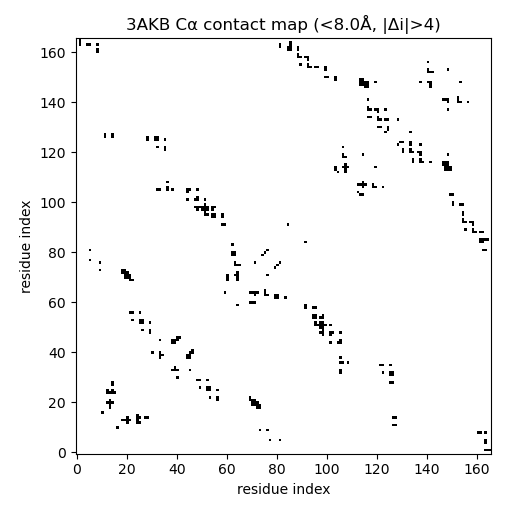18 N N . ALA A 1 81 ? 10.751 -8.314 0.949 1.00 22.34 85 ALA A N 1
ATOM 619 C CA . ALA A 1 81 ? 10.273 -6.975 1.282 1.00 20.93 85 ALA A CA 1
ATOM 620 C C . ALA A 1 81 ? 10.974 -5.838 0.541 1.00 19.88 85 ALA A C 1
ATOM 621 O O . ALA A 1 81 ? 10.327 -4.874 0.160 1.00 19.66 85 ALA A O 1
ATOM 623 N N . VAL A 1 82 ? 12.284 -5.947 0.360 1.00 18.90 86 VAL A N 1
ATOM 624 C CA . VAL A 1 82 ? 13.066 -4.862 -0.251 1.00 18.72 86 VAL A CA 1
ATOM 625 C C . VAL A 1 82 ? 12.528 -4.422 -1.615 1.00 19.15 86 VAL A C 1
ATOM 626 O O . VAL A 1 82 ? 12.292 -3.226 -1.820 1.00 17.36 86 VAL A O 1
ATOM 630 N N . LYS A 1 83 ? 12.356 -5.374 -2.537 1.00 20.06 87 LYS A N 1
ATOM 631 C CA . LYS A 1 83 ? 11.833 -5.059 -3.871 1.00 22.58 87 LYS A CA 1
ATOM 632 C C . LYS A 1 83 ? 10.428 -4.481 -3.790 1.00 22.46 87 LYS A C 1
ATOM 633 O O . LYS A 1 83 ? 10.140 -3.448 -4.392 1.00 22.75 87 LYS A O 1
ATOM 639 N N . ARG A 1 84 ? 9.559 -5.152 -3.039 1.00 23.42 88 ARG A N 1
ATOM 640 C CA . ARG A 1 84 ? 8.183 -4.698 -2.889 1.00 23.92 88 ARG A CA 1
ATOM 641 C C . ARG A 1 84 ? 8.119 -3.278 -2.309 1.00 23.66 88 ARG A C 1
ATOM 642 O O . ARG A 1 84 ? 7.335 -2.451 -2.771 1.00 23.80 88 ARG A O 1
ATOM 650 N N . LEU A 1 85 ? 8.952 -2.982 -1.311 1.00 23.55 89 LEU A N 1
ATOM 651 C CA . LEU A 1 85 ? 9.002 -1.628 -0.752 1.00 23.47 89 LEU A CA 1
ATOM 652 C C . LEU A 1 85 ? 9.489 -0.616 -1.781 1.00 23.92 89 LEU A C 1
ATOM 653 O O . LEU A 1 85 ? 8.918 0.474 -1.895 1.00 24.37 89 LEU A O 1
ATOM 658 N N . ARG A 1 86 ? 10.536 -0.987 -2.527 1.00 24.07 90 ARG A N 1
ATOM 659 C CA . ARG A 1 86 ? 11.100 -0.129 -3.569 1.00 24.22 90 ARG A CA 1
ATOM 660 C C . ARG A 1 86 ? 10.087 0.128 -4.685 1.00 24.13 90 ARG A C 1
ATOM 661 O O . ARG A 1 86 ? 10.010 1.244 -5.203 1.00 24.76 90 ARG A O 1
ATOM 669 N N . ASP A 1 87 ? 9.307 -0.893 -5.029 1.00 24.10 91 ASP A N 1
ATOM 670 C CA . ASP A 1 87 ? 8.308 -0.783 -6.099 1.00 24.26 91 ASP A CA 1
ATOM 671 C C . ASP A 1 87 ? 7.079 0.053 -5.725 1.00 24.07 91 ASP A C 1
ATOM 672 O O . ASP A 1 87 ? 6.582 0.814 -6.556 1.00 24.77 91 ASP A O 1
ATOM 677 N N . LYS A 1 88 ? 6.600 -0.077 -4.483 1.00 23.27 92 LYS A N 1
ATOM 678 C CA . LYS A 1 88 ? 5.434 0.693 -4.012 1.00 22.91 92 LYS A CA 1
ATOM 679 C C . LYS A 1 88 ? 5.678 1.464 -2.678 1.00 21.34 92 LYS A C 1
ATOM 680 O O . LYS A 1 88 ? 4.962 1.243 -1.690 1.00 20.93 92 LYS A O 1
ATOM 686 N N . PRO A 1 89 ? 6.663 2.391 -2.666 1.00 19.99 93 PRO A N 1
ATOM 687 C CA . PRO A 1 89 ? 7.058 3.131 -1.450 1.00 19.74 93 PRO A CA 1
ATOM 688 C C . PRO A 1 89 ? 5.985 4.063 -0.882 1.00 19.33 93 PRO A C 1
ATOM 689 O O . PRO A 1 89 ? 5.816 4.131 0.355 1.00 18.19 93 PRO A O 1
ATOM 693 N N . ASP A 1 90 ? 5.271 4.777 -1.755 1.00 18.06 94 ASP A N 1
ATOM 694 C CA . ASP A 1 90 ? 4.213 5.697 -1.320 1.00 17.42 94 ASP A CA 1
ATOM 695 C C . ASP A 1 90 ? 3.058 4.950 -0.660 1.00 16.68 94 ASP A C 1
ATOM 696 O O . ASP A 1 90 ? 2.499 5.415 0.331 1.00 15.46 94 ASP A O 1
ATOM 701 N N . ARG A 1 91 ? 2.685 3.806 -1.227 1.00 16.27 95 ARG A N 1
ATOM 702 C CA . ARG A 1 91 ? 1.623 2.992 -0.636 1.00 16.47 95 ARG A CA 1
ATOM 703 C C . ARG A 1 91 ? 2.038 2.494 0.757 1.00 16.06 95 ARG A C 1
ATOM 704 O O . ARG A 1 91 ? 1.244 2.520 1.707 1.00 15.70 95 ARG A O 1
ATOM 712 N N . PHE A 1 92 ? 3.288 2.062 0.887 1.00 14.98 96 PHE A N 1
ATOM 713 C CA . PHE A 1 92 ? 3.759 1.635 2.201 1.00 13.93 96 PHE A CA 1
ATOM 714 C C . PHE A 1 92 ? 3.756 2.803 3.190 1.00 13.72 96 PHE A C 1
ATOM 715 O O . PHE A 1 92 ? 3.283 2.662 4.315 1.00 12.64 96 PHE A O 1
ATOM 723 N N . ALA A 1 93 ? 4.257 3.964 2.752 1.00 13.21 97 ALA A N 1
ATOM 724 C CA . ALA A 1 93 ? 4.254 5.166 3.598 1.00 13.19 97 ALA A CA 1
ATOM 725 C C . ALA A 1 93 ? 2.851 5.552 4.044 1.00 13.16 97 ALA A C 1
ATOM 726 O O . ALA A 1 93 ? 2.678 6.018 5.178 1.00 13.28 97 ALA A O 1
ATOM 728 N N . GLU A 1 94 ? 1.850 5.363 3.177 1.00 13.13 98 GLU A N 1
ATOM 729 C CA . GLU A 1 94 ? 0.474 5.558 3.594 1.00 13.10 98 GLU A CA 1
ATOM 730 C C . GLU A 1 94 ? 0.032 4.611 4.705 1.00 12.88 98 GLU A C 1
ATOM 731 O O . GLU A 1 94 ? -0.764 5.010 5.563 1.00 12.87 98 GLU A O 1
ATOM 737 N N . MET A 1 95 ? 0.523 3.371 4.701 1.00 12.27 99 MET A N 1
ATOM 738 C CA . MET A 1 95 ? 0.196 2.426 5.794 1.00 12.31 99 MET A CA 1
ATOM 739 C C . MET A 1 95 ? 0.820 2.900 7.111 1.00 11.41 99 MET A C 1
ATOM 740 O O . MET A 1 95 ? 0.301 2.600 8.193 1.00 11.57 99 MET A O 1
ATOM 745 N N . ALA A 1 96 ? 1.902 3.672 6.998 1.00 10.48 100 ALA A N 1
ATOM 746 C CA . ALA A 1 96 ? 2.572 4.281 8.175 1.00 9.66 100 ALA A CA 1
ATOM 747 C C . ALA A 1 96 ? 1.999 5.612 8.631 1.00 10.12 100 ALA A C 1
ATOM 748 O O . ALA A 1 96 ? 2.380 6.114 9.711 1.00 9.55 100 ALA A O 1
ATOM 750 N N . ARG A 1 97 ? 1.143 6.222 7.818 1.00 9.82 101 ARG A N 1
ATOM 751 C CA . ARG A 1 97 ? 0.686 7.560 8.126 1.00 10.42 101 ARG A CA 1
ATOM 752 C C . ARG A 1 97 ? -0.011 7.645 9.506 1.00 10.03 101 ARG A C 1
ATOM 753 O O . ARG A 1 97 ? 0.241 8.583 10.238 1.00 10.54 101 ARG A O 1
ATOM 761 N N . PRO A 1 98 ? -0.879 6.676 9.871 1.00 9.36 102 PRO A N 1
ATOM 762 C CA . PRO A 1 98 ? -1.470 6.792 11.227 1.00 9.28 102 PRO A CA 1
ATOM 763 C C . PRO A 1 98 ? -0.425 6.799 12.340 1.00 8.93 102 PRO A C 1
ATOM 764 O O . PRO A 1 98 ? -0.528 7.615 13.280 1.00 9.13 102 PRO A O 1
ATOM 768 N N . PHE A 1 99 ? 0.589 5.940 12.219 1.00 9.05 103 PHE A N 1
ATOM 769 C CA . PHE A 1 99 ? 1.692 5.953 13.184 1.00 8.49 103 PHE A CA 1
ATOM 770 C C . PHE A 1 99 ? 2.415 7.303 13.184 1.00 8.43 103 PHE A C 1
ATOM 771 O O . PHE A 1 99 ? 2.667 7.894 14.235 1.00 7.80 103 PHE A O 1
ATOM 779 N N . LEU A 1 100 ? 2.772 7.781 12.000 1.00 7.45 104 LEU A N 1
ATOM 780 C CA . LEU A 1 100 ? 3.528 9.033 11.910 1.00 8.20 104 LEU A CA 1
ATOM 781 C C . LEU A 1 100 ? 2.716 10.240 12.400 1.00 7.10 104 LEU A C 1
ATOM 782 O O . LEU A 1 100 ? 3.237 11.119 13.082 1.00 7.50 104 LEU A O 1
ATOM 787 N N . HIS A 1 101 ? 1.423 10.253 12.095 1.00 7.68 105 HIS A N 1
ATOM 788 C CA . HIS A 1 101 ? 0.552 11.309 12.604 1.00 8.52 105 HIS A CA 1
ATOM 789 C C . HIS A 1 101 ? 0.487 11.295 14.127 1.00 8.16 105 HIS A C 1
ATOM 790 O O . HIS A 1 101 ? 0.581 12.337 14.798 1.00 9.33 105 HIS A O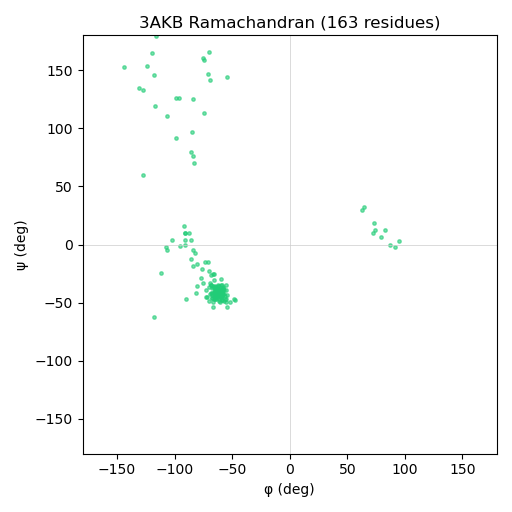 1
ATOM 797 N N . ALA A 1 102 ? 0.323 10.091 14.676 1.00 7.92 106 ALA A N 1
ATOM 798 C CA . ALA A 1 102 ? 0.272 9.923 16.134 1.00 7.40 106 ALA A CA 1
ATOM 799 C C . ALA A 1 102 ? 1.587 10.292 16.823 1.00 7.38 106 ALA A C 1
ATOM 800 O O . ALA A 1 102 ? 1.585 10.856 17.930 1.00 7.14 106 ALA A O 1
ATOM 802 N N . ALA A 1 103 ? 2.701 9.996 16.151 1.00 7.78 107 ALA A N 1
ATOM 803 C CA . ALA A 1 103 ? 4.023 10.303 16.661 1.00 7.68 107 ALA A CA 1
ATOM 804 C C . ALA A 1 103 ? 4.208 11.810 16.707 1.00 7.46 107 ALA A C 1
ATOM 805 O O . ALA A 1 103 ? 4.734 12.349 17.682 1.00 7.23 107 ALA A O 1
ATOM 807 N N . LEU A 1 104 ? 3.756 12.516 15.673 1.00 8.12 108 LEU A N 1
ATOM 808 C CA . LEU A 1 104 ? 3.816 13.979 15.733 1.00 8.06 108 LEU A CA 1
ATOM 809 C C . LEU A 1 104 ? 3.028 14.530 16.920 1.00 7.95 108 LEU A C 1
ATOM 810 O O . LEU A 1 104 ? 3.443 15.491 17.569 1.00 9.45 108 LEU A O 1
ATOM 815 N N . GLY A 1 105 ? 1.873 13.932 17.196 1.00 7.88 109 GLY A N 1
ATOM 816 C CA . GLY A 1 105 ? 1.056 14.389 18.336 1.00 6.47 109 GLY A CA 1
ATOM 817 C C . GLY A 1 105 ? 1.793 14.202 19.647 1.00 7.45 109 GLY A C 1
ATOM 818 O O . GLY A 1 105 ? 1.746 15.064 20.536 1.00 8.70 109 GLY A O 1
ATOM 819 N N . VAL A 1 106 ? 2.464 13.062 19.782 1.00 7.27 110 VAL A N 1
ATOM 820 C CA . VAL A 1 106 ? 3.240 12.798 20.990 1.00 7.54 110 VAL A CA 1
ATOM 821 C C . VAL A 1 106 ? 4.392 13.774 21.191 1.00 7.58 110 VAL A C 1
ATOM 822 O O . VAL A 1 106 ? 4.675 14.190 22.336 1.00 9.24 110 VAL A O 1
ATOM 826 N N . ALA A 1 107 ? 5.056 14.116 20.082 1.00 8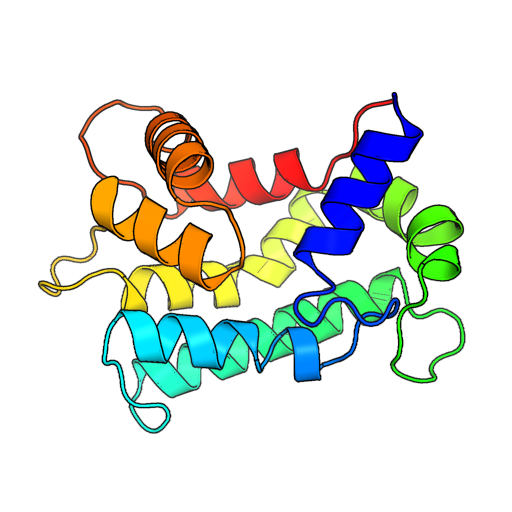.12 111 ALA A N 1
ATOM 827 C CA . ALA A 1 107 ? 6.244 14.967 20.123 1.00 8.61 111 ALA A CA 1
ATOM 828 C C . ALA A 1 107 ? 5.931 16.477 20.143 1.00 9.03 111 ALA A C 1
ATOM 829 O O . ALA A 1 107 ? 6.848 17.306 20.253 1.00 9.88 111 ALA A O 1
ATOM 831 N N . ASP A 1 108 ? 4.654 16.827 20.021 1.00 9.04 112 ASP A N 1
ATOM 832 C CA . ASP A 1 108 ? 4.197 18.216 20.137 1.00 9.78 112 ASP A CA 1
ATOM 833 C C . ASP A 1 108 ? 3.978 18.542 21.612 1.00 10.62 112 ASP A C 1
ATOM 834 O O . ASP A 1 108 ? 2.944 18.217 22.175 1.00 12.07 112 ASP A O 1
ATOM 839 N N . THR A 1 109 ? 4.974 19.155 22.239 1.00 9.50 113 THR A N 1
ATOM 840 C CA . THR A 1 109 ? 4.983 19.280 23.689 1.00 11.46 113 THR A CA 1
ATOM 841 C C . THR A 1 109 ? 4.180 20.476 24.204 1.00 11.59 113 THR A C 1
ATOM 842 O O . THR A 1 109 ? 3.804 20.500 25.379 1.00 12.76 113 THR A O 1
ATOM 846 N N . ASP A 1 110 ? 3.901 21.456 23.342 1.00 11.30 114 ASP A N 1
ATOM 847 C CA . ASP A 1 110 ? 3.120 22.626 23.778 1.00 11.96 114 ASP A CA 1
ATOM 848 C C . ASP A 1 110 ? 1.691 22.631 23.231 1.00 12.05 114 ASP A C 1
ATOM 849 O O . ASP A 1 110 ? 0.897 23.512 23.583 1.00 12.74 114 ASP A O 1
ATOM 854 N N . GLY A 1 111 ? 1.356 21.666 22.382 1.00 12.19 115 GLY A N 1
ATOM 855 C CA . GLY A 1 111 ? -0.027 21.504 21.866 1.00 11.79 115 GLY A CA 1
ATOM 856 C C . GLY A 1 111 ? -0.429 22.379 20.672 1.00 12.68 115 GLY A C 1
ATOM 857 O O . GLY A 1 111 ? -1.609 22.472 20.313 1.00 14.27 115 GLY A O 1
ATOM 858 N N . ASP A 1 112 ? 0.554 23.013 20.045 1.00 12.60 116 ASP A N 1
ATOM 859 C CA . ASP A 1 112 ? 0.269 23.938 18.946 1.00 13.46 116 ASP A CA 1
ATOM 860 C C . ASP A 1 112 ? 0.264 23.278 17.566 1.00 13.66 116 ASP A C 1
ATOM 861 O O . ASP A 1 112 ? 0.273 23.989 16.533 1.00 15.51 116 ASP A O 1
ATOM 866 N N . GLY A 1 113 ? 0.311 21.945 17.532 1.00 13.81 117 GLY A N 1
ATOM 867 C CA . GLY A 1 113 ? 0.272 21.212 16.263 1.00 14.25 117 GLY A CA 1
ATOM 868 C C . GLY A 1 113 ? 1.574 21.158 15.488 1.00 13.85 117 GLY A C 1
ATOM 869 O O . GLY A 1 113 ? 1.609 20.685 14.346 1.00 14.97 117 GLY A O 1
ATOM 870 N N . ALA A 1 114 ? 2.644 21.662 16.100 1.00 12.32 118 ALA A N 1
ATOM 871 C CA . ALA A 1 114 ? 3.949 21.676 15.477 1.00 11.12 118 ALA A CA 1
ATOM 872 C C . ALA A 1 114 ? 4.988 20.983 16.345 1.00 10.36 118 ALA A C 1
ATOM 873 O O . ALA A 1 114 ? 4.847 20.910 17.553 1.00 10.17 118 ALA A O 1
ATOM 875 N N . VAL A 1 115 ? 6.029 20.463 15.706 1.00 10.01 119 VAL A N 1
ATOM 876 C CA . VAL A 1 115 ? 7.069 19.720 16.406 1.00 9.43 119 VAL A CA 1
ATOM 877 C C . VAL A 1 115 ? 8.421 20.344 16.028 1.00 9.00 119 VAL A C 1
ATOM 878 O O . VAL A 1 115 ? 8.686 20.590 14.849 1.00 9.93 119 VAL A O 1
ATOM 882 N N . THR A 1 116 ? 9.253 20.596 17.027 1.00 9.45 120 THR A N 1
ATOM 883 C CA . THR A 1 116 ? 10.586 21.153 16.753 1.00 9.49 120 THR A CA 1
ATOM 884 C C . THR A 1 116 ? 11.557 20.117 16.177 1.00 10.07 120 THR A C 1
ATOM 885 O O . THR A 1 116 ? 11.405 18.910 16.368 1.00 10.27 120 THR A O 1
ATOM 889 N N . VAL A 1 117 ? 12.600 20.611 15.513 1.00 10.30 121 VAL A N 1
ATOM 890 C CA . VAL A 1 117 ? 13.728 19.757 15.134 1.00 10.55 121 VAL A CA 1
ATOM 891 C C . VAL A 1 117 ? 14.329 19.008 16.363 1.00 10.90 121 VAL A C 1
ATOM 892 O O . VAL A 1 117 ? 14.627 17.799 16.293 1.00 10.50 121 VAL A O 1
ATOM 896 N N . ALA A 1 118 ? 14.505 19.702 17.477 1.00 10.72 122 ALA A N 1
ATOM 897 C CA . ALA A 1 118 ? 15.090 19.082 18.678 1.00 9.94 122 ALA A CA 1
ATOM 898 C C . ALA A 1 118 ? 14.229 17.903 19.169 1.00 9.73 122 ALA A C 1
ATOM 899 O O . ALA A 1 118 ? 14.730 16.866 19.581 1.00 9.77 122 ALA A O 1
ATOM 901 N N . ASP A 1 119 ? 12.907 18.075 19.117 1.00 8.90 123 ASP A N 1
ATOM 902 C CA . ASP A 1 119 ? 12.015 17.006 19.575 1.00 8.96 123 ASP A CA 1
ATOM 903 C C . ASP A 1 119 ? 11.899 15.870 18.554 1.00 8.55 123 ASP A C 1
ATOM 904 O O . ASP A 1 119 ? 11.683 14.717 18.921 1.00 7.58 123 ASP A O 1
ATOM 909 N N . THR A 1 120 ? 12.062 16.203 17.271 1.00 8.55 124 THR A N 1
ATOM 910 C CA . THR A 1 120 ? 12.201 15.189 16.245 1.00 8.83 124 THR A CA 1
ATOM 911 C C . THR A 1 120 ? 13.426 14.306 16.516 1.00 8.94 124 THR A C 1
ATOM 912 O O . THR A 1 120 ? 13.339 13.076 16.391 1.00 9.90 124 THR A O 1
ATOM 916 N N . ALA A 1 121 ? 14.549 14.916 16.885 1.00 8.77 125 ALA A N 1
ATOM 917 C CA . ALA A 1 121 ? 15.734 14.148 17.251 1.00 8.19 125 ALA A CA 1
ATOM 918 C C . ALA A 1 121 ? 15.473 13.190 18.422 1.00 8.84 125 ALA A C 1
ATOM 919 O O . ALA A 1 121 ? 15.915 12.024 18.401 1.00 9.44 125 ALA A O 1
ATOM 921 N N . ARG A 1 122 ? 14.730 13.666 19.429 1.00 9.70 126 ARG A N 1
ATOM 922 C CA . ARG A 1 122 ? 14.355 12.830 20.586 1.00 9.95 126 ARG A CA 1
ATOM 923 C C . ARG A 1 122 ? 13.544 11.629 20.151 1.00 10.13 126 ARG A C 1
ATOM 924 O O . ARG A 1 122 ? 13.747 10.520 20.643 1.00 11.59 126 ARG A O 1
ATOM 932 N N . ALA A 1 123 ? 12.606 11.863 19.236 1.00 8.82 127 ALA A N 1
ATOM 933 C CA . ALA A 1 123 ? 11.823 10.746 18.704 1.00 8.90 127 ALA A CA 1
ATOM 934 C C . ALA A 1 123 ? 12.714 9.701 18.049 1.00 8.82 127 ALA A C 1
ATOM 935 O O . ALA A 1 123 ? 12.583 8.504 18.316 1.00 9.40 127 ALA A O 1
ATOM 937 N N . LEU A 1 124 ? 13.629 10.161 17.197 1.00 8.36 128 LEU A N 1
ATOM 938 C CA . LEU A 1 124 ? 14.550 9.256 16.522 1.00 8.37 128 LEU A CA 1
ATOM 939 C C . LEU A 1 124 ? 15.404 8.457 17.508 1.00 8.40 128 LEU A C 1
ATOM 940 O O . LEU A 1 124 ? 15.632 7.264 17.272 1.00 8.70 128 LEU A O 1
ATOM 945 N N . THR A 1 125 ? 15.858 9.086 18.596 1.00 9.38 129 THR A N 1
ATOM 946 C CA . THR A 1 125 ? 16.632 8.333 19.594 1.00 10.00 129 THR A CA 1
ATOM 947 C C . THR A 1 125 ? 15.767 7.288 20.297 1.00 9.71 129 THR A C 1
ATOM 948 O O . THR A 1 125 ? 16.234 6.188 20.613 1.00 10.73 129 THR A O 1
ATOM 952 N N . ALA A 1 126 ? 14.499 7.618 20.530 1.00 9.89 130 ALA A N 1
ATOM 953 C CA . ALA A 1 126 ? 13.588 6.616 21.107 1.00 9.83 130 ALA A CA 1
ATOM 954 C C . ALA A 1 126 ? 13.478 5.393 20.199 1.00 10.54 130 ALA A C 1
ATOM 955 O O . ALA A 1 126 ? 13.307 4.269 20.688 1.00 11.72 130 ALA A O 1
ATOM 957 N N . PHE A 1 127 ? 13.638 5.609 18.897 1.00 10.42 131 PHE A N 1
ATOM 958 C CA . PHE A 1 127 ? 13.598 4.530 17.884 1.00 11.35 131 PHE A CA 1
ATOM 959 C C . PHE A 1 127 ? 14.980 3.948 17.602 1.00 11.31 131 PHE A C 1
ATOM 960 O O . PHE A 1 127 ? 15.178 3.276 16.567 1.00 12.66 131 PHE A O 1
ATOM 968 N N . GLY A 1 128 ? 15.940 4.212 18.485 1.00 11.24 132 GLY A N 1
ATOM 969 C CA . GLY A 1 128 ? 17.229 3.532 18.391 1.00 11.75 132 GLY A CA 1
ATOM 970 C C . GLY A 1 128 ? 18.340 4.242 17.637 1.00 11.59 132 GLY A C 1
ATOM 971 O O . GLY A 1 128 ? 19.441 3.708 17.512 1.00 13.51 132 GLY A O 1
ATOM 972 N N . VAL A 1 129 ? 18.088 5.457 17.174 1.00 11.68 133 VAL A N 1
ATOM 973 C CA . VAL A 1 129 ? 19.102 6.201 16.431 1.00 10.96 133 VAL A CA 1
ATOM 974 C C . VAL A 1 129 ? 20.035 6.909 17.424 1.00 11.42 133 VAL A C 1
ATOM 975 O O . VAL A 1 129 ? 19.567 7.607 18.325 1.00 10.83 133 VAL A O 1
ATOM 979 N N . PRO A 1 130 ? 21.362 6.678 17.315 1.00 10.75 134 PRO A N 1
ATOM 980 C CA . PRO A 1 130 ? 22.308 7.360 18.215 1.00 11.54 134 PRO A CA 1
ATOM 981 C C . PRO A 1 130 ? 22.132 8.883 18.182 1.00 11.10 134 PRO A C 1
ATOM 982 O O . PRO A 1 130 ? 21.793 9.451 17.147 1.00 9.84 134 PRO A O 1
ATOM 986 N N . GLU A 1 131 ? 22.308 9.514 19.337 1.00 11.38 135 GLU A N 1
ATOM 987 C CA . GLU A 1 131 ? 22.025 10.928 19.519 1.00 12.00 135 GLU A CA 1
ATOM 988 C C . GLU A 1 131 ? 22.615 11.848 18.446 1.00 11.43 135 GLU A C 1
ATOM 989 O O . GLU A 1 131 ? 21.925 12.726 17.921 1.00 11.06 135 GLU A O 1
ATOM 995 N N . ASP A 1 132 ? 23.890 11.673 18.101 1.00 11.13 136 ASP A N 1
ATOM 996 C CA . ASP A 1 132 ? 24.528 12.564 17.112 1.00 12.09 136 ASP A CA 1
ATOM 997 C C . ASP A 1 132 ? 23.877 12.389 15.752 1.00 12.15 136 ASP A C 1
ATOM 998 O O . ASP A 1 132 ? 23.557 13.371 15.066 1.00 13.34 136 ASP A O 1
ATOM 1003 N N . LEU A 1 133 ? 23.670 11.138 15.361 1.00 11.52 137 LEU A N 1
ATOM 1004 C CA . LEU A 1 133 ? 23.032 10.879 14.080 1.00 11.40 137 LEU A CA 1
ATOM 1005 C C . LEU A 1 133 ? 21.601 11.419 14.055 1.00 11.04 137 LEU A C 1
ATOM 1006 O O . LEU A 1 133 ? 21.125 11.920 13.016 1.00 12.72 137 LEU A O 1
ATOM 1011 N N . ALA A 1 134 ? 20.902 11.281 15.179 1.00 11.68 138 ALA A N 1
ATOM 1012 C CA . ALA A 1 134 ? 19.518 11.731 15.269 1.00 11.24 138 ALA A CA 1
ATOM 1013 C C . ALA A 1 134 ? 19.410 13.230 15.094 1.00 11.86 138 ALA A C 1
ATOM 1014 O O . ALA A 1 134 ? 18.449 13.710 14.504 1.00 11.74 138 ALA A O 1
ATOM 1016 N N . ARG A 1 135 ? 20.375 13.984 15.615 1.00 11.77 139 ARG A N 1
ATOM 1017 C CA . ARG A 1 135 ? 20.391 15.433 15.391 1.00 13.38 139 ARG A CA 1
ATOM 1018 C C . ARG A 1 135 ? 20.549 15.754 13.907 1.00 12.93 139 ARG A C 1
ATOM 1019 O O . ARG A 1 135 ? 19.869 16.629 13.366 1.00 12.98 139 ARG A O 1
ATOM 1027 N N . GLN A 1 136 ? 21.461 15.042 13.251 1.00 12.89 140 GLN A N 1
ATOM 1028 C CA . GLN A 1 136 ? 21.700 15.217 11.820 1.00 14.40 140 GLN A CA 1
ATOM 1029 C C . GLN A 1 136 ? 20.458 14.886 11.009 1.00 13.65 140 GLN A C 1
ATOM 1030 O O . GLN A 1 136 ? 20.065 15.655 10.123 1.00 13.55 140 GLN A O 1
ATOM 1036 N N . ALA A 1 137 ? 19.815 13.759 11.310 1.00 12.19 141 ALA A N 1
ATOM 1037 C CA . ALA A 1 137 ? 18.632 13.357 10.539 1.00 12.04 141 ALA A CA 1
ATOM 1038 C C . ALA A 1 137 ? 17.459 14.306 10.800 1.00 11.62 141 ALA A C 1
ATOM 1039 O O . ALA A 1 137 ? 16.734 14.654 9.872 1.00 12.10 141 ALA A O 1
ATOM 1041 N N . ALA A 1 138 ? 17.265 14.685 12.058 1.00 11.49 142 ALA A N 1
ATOM 1042 C CA . ALA A 1 138 ? 16.185 15.631 12.384 1.00 11.96 142 ALA A CA 1
ATOM 1043 C C . ALA A 1 138 ? 16.316 16.931 11.591 1.00 12.28 142 ALA A C 1
ATOM 1044 O O . ALA A 1 138 ? 15.336 17.405 11.026 1.00 12.18 142 ALA A O 1
ATOM 1046 N N . ALA A 1 139 ? 17.526 17.486 11.547 1.00 12.87 143 ALA A N 1
ATOM 1047 C CA . ALA A 1 139 ? 17.809 18.698 10.804 1.00 13.19 143 ALA A CA 1
ATOM 1048 C C . ALA A 1 139 ? 17.455 18.555 9.321 1.00 13.90 143 ALA A C 1
ATOM 1049 O O . ALA A 1 139 ? 16.879 19.482 8.754 1.00 13.40 143 ALA A O 1
ATOM 1051 N N . ALA A 1 140 ? 17.799 17.405 8.727 1.00 13.35 144 ALA A N 1
ATOM 1052 C CA . ALA A 1 140 ? 17.569 17.138 7.307 1.00 13.83 144 ALA A CA 1
ATOM 1053 C C . ALA A 1 140 ? 16.096 17.015 6.984 1.00 14.35 144 ALA A C 1
ATOM 1054 O O . ALA A 1 140 ? 15.675 17.265 5.852 1.00 14.76 144 ALA A O 1
ATOM 1056 N N . LEU A 1 141 ? 15.300 16.625 7.980 1.00 13.28 145 LEU A N 1
ATOM 1057 C CA . LEU A 1 141 ? 13.852 16.543 7.797 1.00 13.99 145 LEU A CA 1
ATOM 1058 C C . LEU A 1 141 ? 13.163 17.904 7.657 1.00 13.51 145 LEU A C 1
ATOM 1059 O O . LEU A 1 141 ? 12.043 17.979 7.135 1.00 14.72 145 LEU A O 1
ATOM 1064 N N . ASP A 1 142 ? 13.804 18.959 8.158 1.00 13.30 146 ASP A N 1
ATOM 1065 C CA . ASP A 1 142 ? 13.254 20.318 8.080 1.00 13.16 146 ASP A CA 1
ATOM 1066 C C . ASP A 1 142 ? 13.600 20.918 6.725 1.00 13.47 146 ASP A C 1
ATOM 1067 O O . ASP A 1 142 ? 14.501 21.741 6.611 1.00 14.23 146 ASP A O 1
ATOM 1072 N N . THR A 1 143 ? 12.884 20.480 5.701 1.00 14.37 147 THR A N 1
ATOM 1073 C CA . THR A 1 143 ? 13.259 20.823 4.322 1.00 14.92 147 THR A CA 1
ATOM 1074 C C . THR A 1 143 ? 12.958 22.263 3.939 1.00 15.00 147 THR A C 1
ATOM 1075 O O . THR A 1 143 ? 13.501 22.760 2.948 1.00 14.95 147 THR A O 1
ATOM 1079 N N . ASP A 1 144 ? 12.138 22.951 4.729 1.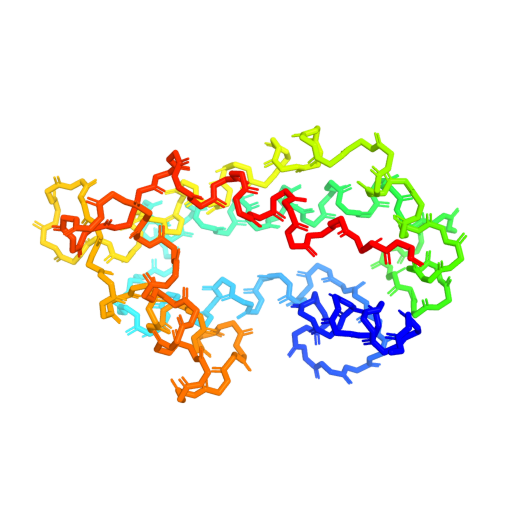00 14.80 148 ASP A N 1
ATOM 1080 C CA . ASP A 1 144 ? 11.840 24.361 4.450 1.00 14.88 148 ASP A CA 1
ATOM 1081 C C . ASP A 1 144 ? 12.503 25.307 5.443 1.00 15.59 148 ASP A C 1
ATOM 1082 O O . ASP A 1 144 ? 12.390 26.526 5.332 1.00 16.88 148 ASP A O 1
ATOM 1087 N N . GLY A 1 145 ? 13.197 24.737 6.419 1.00 16.12 149 GLY A N 1
ATOM 1088 C CA . GLY A 1 145 ? 14.064 25.524 7.298 1.00 16.65 149 GLY A CA 1
ATOM 1089 C C . GLY A 1 145 ? 13.399 26.416 8.346 1.00 16.75 149 GLY A C 1
ATOM 1090 O O . GLY A 1 145 ? 14.029 27.345 8.852 1.00 17.43 149 GLY A O 1
ATOM 1091 N N . ASP A 1 146 ? 12.127 26.156 8.665 1.00 15.21 150 ASP A N 1
ATOM 1092 C CA . ASP A 1 146 ? 11.380 26.960 9.648 1.00 14.56 150 ASP A CA 1
ATOM 1093 C C . ASP A 1 146 ? 11.495 26.422 11.077 1.00 13.57 150 ASP A C 1
ATOM 1094 O O . ASP A 1 146 ? 10.860 26.947 12.007 1.00 15.18 150 ASP A O 1
ATOM 1099 N N . GLY A 1 147 ? 12.290 25.373 11.252 1.00 13.16 151 GLY A N 1
ATOM 1100 C CA . GLY A 1 147 ? 12.606 24.859 12.598 1.00 13.81 151 GLY A CA 1
ATOM 1101 C C . GLY A 1 147 ? 11.586 23.852 13.095 1.00 13.56 151 GLY A C 1
ATOM 1102 O O . GLY A 1 147 ? 11.709 23.319 14.201 1.00 14.38 151 GLY A O 1
ATOM 1103 N N . LYS A 1 148 ? 10.580 23.598 12.268 1.00 13.59 152 LYS A N 1
ATOM 1104 C CA . LYS A 1 148 ? 9.510 22.685 12.622 1.00 13.67 152 LYS A CA 1
ATOM 1105 C C . LYS A 1 148 ? 9.506 21.528 11.641 1.00 12.61 152 LYS A C 1
ATOM 1106 O O . LYS A 1 148 ? 9.799 21.716 10.468 1.00 13.11 152 LYS A O 1
ATOM 1112 N N . VAL A 1 149 ? 9.164 20.337 12.119 1.00 11.52 153 VAL A N 1
ATOM 1113 C CA . VAL A 1 149 ? 9.144 19.172 11.259 1.00 12.01 153 VAL A CA 1
ATOM 1114 C C . VAL A 1 149 ? 7.709 18.671 11.211 1.00 11.64 153 VAL A C 1
ATOM 1115 O O . VAL A 1 149 ? 7.133 18.339 12.243 1.00 13.05 153 VAL A O 1
ATOM 1119 N N . GLY A 1 150 ? 7.111 18.658 10.019 1.00 10.88 154 GLY A N 1
ATOM 1120 C CA . GLY A 1 150 ? 5.685 18.310 9.936 1.00 10.49 154 GLY A CA 1
ATOM 1121 C C . GLY A 1 150 ? 5.396 17.048 9.155 1.00 10.10 154 GLY A C 1
ATOM 1122 O O . GLY A 1 150 ? 6.299 16.399 8.610 1.00 8.91 154 GLY A O 1
ATOM 1123 N N . GLU A 1 151 ? 4.122 16.715 9.077 1.00 9.94 155 GLU A N 1
ATOM 1124 C CA . GLU A 1 151 ? 3.723 15.473 8.424 1.00 11.25 155 GLU A CA 1
ATOM 1125 C C . GLU A 1 151 ? 4.106 15.459 6.947 1.00 10.84 155 GLU A C 1
ATOM 1126 O O . GLU A 1 151 ? 4.473 14.406 6.417 1.00 11.79 155 GLU A O 1
ATOM 1132 N N . THR A 1 152 ? 4.022 16.615 6.277 1.00 11.51 156 THR A N 1
ATOM 1133 C CA . THR A 1 152 ? 4.346 16.679 4.842 1.00 12.36 156 THR A CA 1
ATOM 1134 C C . THR A 1 152 ? 5.845 16.520 4.602 1.00 12.25 156 THR A C 1
ATOM 1135 O O . THR A 1 152 ? 6.284 16.258 3.468 1.00 13.20 156 THR A O 1
ATOM 1139 N N . GLU A 1 153 ? 6.634 16.662 5.664 1.00 11.76 157 GLU A N 1
ATOM 1140 C CA . GLU A 1 153 ? 8.077 16.394 5.594 1.00 12.13 157 GLU A CA 1
ATOM 1141 C C . GLU A 1 153 ? 8.378 14.935 5.930 1.00 12.92 157 GLU A C 1
ATOM 1142 O O . GLU A 1 153 ? 9.116 14.270 5.194 1.00 14.67 157 GLU A O 1
ATOM 1148 N N . ILE A 1 154 ? 7.790 14.411 7.009 1.00 12.13 158 ILE A N 1
ATOM 1149 C CA . ILE A 1 154 ? 8.147 13.057 7.432 1.00 12.86 158 ILE A CA 1
ATOM 1150 C C . ILE A 1 154 ? 7.561 11.924 6.592 1.00 11.90 158 ILE A C 1
ATOM 1151 O O . ILE A 1 154 ? 8.203 10.887 6.453 1.00 11.78 158 ILE A O 1
ATOM 1156 N N . VAL A 1 155 ? 6.360 12.088 6.046 1.00 11.59 159 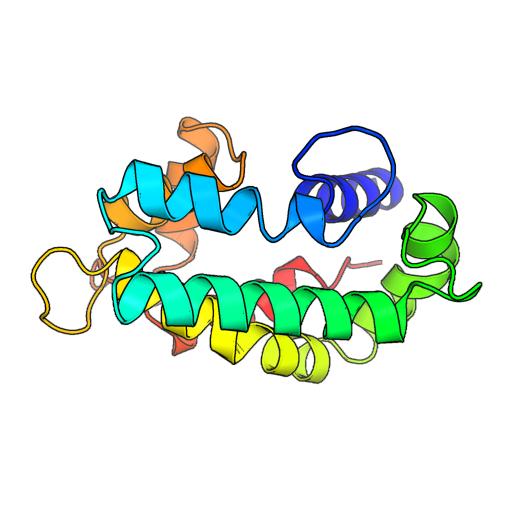VAL A N 1
ATOM 1157 C CA . VAL A 1 155 ? 5.797 10.960 5.316 1.00 12.04 159 VAL A CA 1
ATOM 1158 C C . VAL A 1 155 ? 6.595 10.630 4.044 1.00 12.51 159 VAL A C 1
ATOM 1159 O O . VAL A 1 155 ? 6.990 9.483 3.862 1.00 11.83 159 VAL A O 1
ATOM 1163 N N . PRO A 1 156 ? 6.894 11.638 3.185 1.00 13.08 160 PRO A N 1
ATOM 1164 C CA . PRO A 1 156 ? 7.763 11.303 2.038 1.00 13.57 160 PRO A CA 1
ATOM 1165 C C . PRO A 1 156 ? 9.198 10.904 2.430 1.00 13.04 160 PRO A C 1
ATOM 1166 O O . PRO A 1 156 ? 9.815 10.081 1.752 1.00 13.90 160 PRO A O 1
ATOM 1170 N N . ALA A 1 157 ? 9.731 11.449 3.527 1.00 12.24 161 ALA A N 1
ATOM 1171 C CA . ALA A 1 157 ? 11.069 10.997 3.993 1.00 13.06 161 ALA A CA 1
ATOM 1172 C C . ALA A 1 157 ? 11.039 9.518 4.400 1.00 13.51 161 ALA A C 1
ATOM 1173 O O . ALA A 1 157 ? 11.984 8.771 4.148 1.00 13.76 161 ALA A O 1
ATOM 1175 N N . PHE A 1 158 ? 9.944 9.105 5.029 1.00 12.38 162 PHE A N 1
ATOM 1176 C CA . PHE A 1 158 ? 9.774 7.723 5.436 1.00 12.03 162 PHE A CA 1
ATOM 1177 C C . PHE A 1 158 ? 9.714 6.849 4.170 1.00 12.52 162 PHE A C 1
ATOM 1178 O O . PHE A 1 158 ? 10.420 5.840 4.088 1.00 12.12 162 PHE A O 1
ATOM 1186 N N . ALA A 1 159 ? 8.920 7.280 3.184 1.00 12.88 163 ALA A N 1
ATOM 1187 C CA . ALA A 1 159 ? 8.789 6.586 1.893 1.00 13.96 163 ALA A CA 1
ATOM 1188 C C . ALA A 1 159 ? 10.156 6.424 1.210 1.00 13.96 163 ALA A C 1
ATOM 1189 O O . ALA A 1 159 ? 10.486 5.347 0.690 1.00 14.48 163 ALA A O 1
ATOM 1191 N N . ARG A 1 160 ? 10.950 7.494 1.214 1.00 14.95 164 ARG A N 1
ATOM 1192 C CA . ARG A 1 160 ? 12.284 7.482 0.621 1.00 16.09 164 ARG A CA 1
ATOM 1193 C C . ARG A 1 160 ? 13.261 6.584 1.387 1.00 15.08 164 ARG A C 1
ATOM 1194 O O . ARG A 1 160 ? 14.021 5.809 0.781 1.00 15.21 164 ARG A O 1
ATOM 1202 N N . TYR A 1 161 ? 13.276 6.694 2.717 1.00 13.83 165 TYR A N 1
ATOM 1203 C CA . TYR A 1 161 ? 14.201 5.885 3.516 1.00 14.00 165 TYR A CA 1
ATOM 1204 C C . TYR A 1 161 ? 13.979 4.383 3.283 1.00 14.07 165 TYR A C 1
ATOM 1205 O O . TYR A 1 161 ? 14.957 3.628 3.210 1.00 15.00 165 TYR A O 1
ATOM 1214 N N . PHE A 1 162 ? 12.719 3.958 3.146 1.00 14.22 166 PHE A N 1
ATOM 1215 C CA . PHE A 1 162 ? 12.428 2.528 2.916 1.00 13.79 166 PHE A CA 1
ATOM 1216 C C . PHE A 1 162 ? 12.434 2.102 1.419 1.00 14.86 166 PHE A C 1
ATOM 1217 O O . PHE A 1 162 ? 12.051 0.965 1.054 1.00 15.35 166 PHE A O 1
ATOM 1225 N N . THR A 1 163 ? 12.901 3.032 0.578 1.00 15.28 167 THR A N 1
ATOM 1226 C CA . THR A 1 163 ? 13.248 2.751 -0.806 1.00 15.89 167 THR A CA 1
ATOM 1227 C C . THR A 1 163 ? 14.755 2.561 -0.866 1.00 16.03 167 THR A C 1
ATOM 1228 O O . THR A 1 163 ? 15.527 3.522 -1.016 1.00 16.60 167 THR A O 1
ATOM 1232 N N . VAL A 1 164 ? 15.188 1.318 -0.719 1.00 16.23 168 VAL A N 1
ATOM 1233 C CA . VAL A 1 164 ? 16.607 1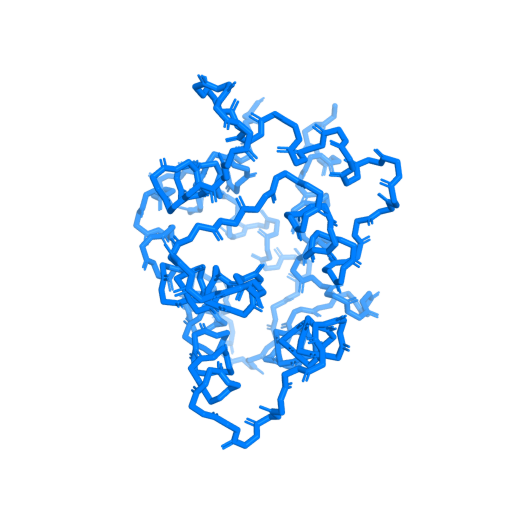.036 -0.712 1.00 16.87 168 VAL A CA 1
ATOM 1234 C C . VAL A 1 164 ? 17.094 1.147 -2.163 1.00 17.49 168 VAL A C 1
ATOM 1235 O O . VAL A 1 164 ? 16.695 0.354 -3.013 1.00 17.34 168 VAL A O 1
ATOM 1239 N N . PRO A 1 165 ? 17.934 2.155 -2.461 1.00 18.58 169 PRO A N 1
ATOM 1240 C CA . PRO A 1 165 ? 18.290 2.337 -3.867 1.00 18.68 169 PRO A CA 1
ATOM 1241 C C . PRO A 1 165 ? 19.201 1.207 -4.326 1.00 18.53 169 PRO A C 1
ATOM 1242 O O . PRO A 1 165 ? 19.987 0.692 -3.518 1.00 17.58 169 PRO A O 1
ATOM 1246 N N . ALA A 1 166 ? 19.078 0.813 -5.595 1.00 18.17 170 ALA A N 1
ATOM 1247 C CA . ALA A 1 166 ? 19.952 -0.186 -6.207 1.00 17.93 170 ALA A CA 1
ATOM 1248 C C . ALA A 1 166 ? 21.336 0.406 -6.396 1.00 18.04 170 ALA A C 1
ATOM 1249 O O . ALA A 1 166 ? 22.255 -0.276 -6.841 1.00 18.44 170 ALA A O 1
#

Secondary structure (DSSP, 8-state):
-HHHHHHHHHHHH-TT-SSEE-HHHHHHHHHHHHHHHT--TTSHHHHHHHHHHHHHHHHHHHHH-TTSSS-EEHHHIIIIIHHHHHHSHHHHHHHHHHHHHHHHHHH-SSSSS--BHHHHHHHHHHTT--HHHHHHHHHHH-TT-SSB--HHHHHHHHHHHTS---

B-factor: mean 15.41, std 7.15, range [6.06, 96.89]

CATH classification: 1.10.238.10

Organism: Streptomyces coelicolor (strain ATCC BAA-471 / A3(2) / M145) (NCBI:txid100226)